Protein AF-A0A2V6L489-F1 (afdb_monomer_lite)

Secondary structure (DSSP, 8-state):
-----------THHHHHHS--BTTB-EEEEEE-TTSSEEEEEEETTEEEEEESSSSTT---GGGSSSHHHHHHHHHHHHHHTT------HHHHHHHHHHHHHHHHHHHHHTT-

pLDDT: mean 86.76, std 10.8, range [41.97, 96.0]

Foldseek 3Di:
DDPDPPPVDPDCVVVCVVDPDDPPDWDWDWDQDPVRAIWIWIDDDPDIDIFHPDFQGPPDQPVVHSDLVVVLVVVVVVCVVVVHDRDDDPVSVVRNVVSVVSVVVSVVSVVND

Structure (mmCIF, N/CA/C/O backbone):
data_AF-A0A2V6L489-F1
#
_entry.id   AF-A0A2V6L489-F1
#
loop_
_atom_site.group_PDB
_atom_site.id
_atom_site.type_symbol
_atom_site.label_atom_id
_atom_site.label_alt_id
_atom_site.label_comp_id
_atom_site.label_asym_id
_atom_site.label_entity_id
_atom_site.label_seq_id
_atom_site.pdbx_PDB_ins_code
_atom_site.Cartn_x
_atom_site.Cartn_y
_atom_site.Cartn_z
_atom_site.occupancy
_atom_site.B_iso_or_equiv
_atom_site.auth_seq_id
_atom_site.auth_comp_id
_atom_site.auth_asym_id
_atom_site.auth_atom_id
_atom_site.pdbx_PDB_model_num
ATOM 1 N N . MET A 1 1 ? 26.965 -33.456 -6.866 1.00 41.97 1 MET A N 1
ATOM 2 C CA . MET A 1 1 ? 26.033 -32.510 -7.506 1.00 41.97 1 MET A CA 1
ATOM 3 C C . MET A 1 1 ? 24.924 -32.304 -6.496 1.00 41.97 1 MET A C 1
ATOM 5 O O . MET A 1 1 ? 24.099 -33.190 -6.341 1.00 41.97 1 MET A O 1
ATOM 9 N N . PHE A 1 2 ? 25.049 -31.273 -5.659 1.00 44.06 2 PHE A N 1
ATOM 10 C CA . PHE A 1 2 ? 24.060 -31.009 -4.620 1.00 44.06 2 PHE A CA 1
ATOM 11 C C . PHE A 1 2 ? 22.885 -30.309 -5.286 1.00 44.06 2 PHE A C 1
ATOM 13 O O . PHE A 1 2 ? 23.057 -29.241 -5.870 1.00 44.06 2 PHE A O 1
ATOM 20 N N . ASP A 1 3 ? 21.744 -30.982 -5.261 1.00 52.91 3 ASP A N 1
ATOM 21 C CA . ASP A 1 3 ? 20.451 -30.428 -5.623 1.00 52.91 3 ASP A CA 1
ATOM 22 C C . ASP A 1 3 ? 20.146 -29.343 -4.585 1.00 52.91 3 ASP A C 1
ATOM 24 O O . ASP A 1 3 ? 19.854 -29.636 -3.423 1.00 52.91 3 ASP A O 1
ATOM 28 N N . VAL A 1 4 ? 20.397 -28.086 -4.954 1.00 59.91 4 VAL A N 1
ATOM 29 C CA . VAL A 1 4 ? 20.064 -26.942 -4.107 1.00 59.91 4 VAL A CA 1
ATOM 30 C C . VAL A 1 4 ? 18.542 -26.853 -4.162 1.00 59.91 4 VAL A C 1
ATOM 32 O O . VAL A 1 4 ? 18.011 -26.657 -5.258 1.00 59.91 4 VAL A O 1
ATOM 35 N N . PRO A 1 5 ? 17.819 -27.025 -3.038 1.00 55.78 5 PRO A N 1
ATOM 36 C CA . PRO A 1 5 ? 16.384 -26.777 -3.036 1.00 55.78 5 PRO A CA 1
ATOM 37 C C . PRO A 1 5 ? 16.172 -25.376 -3.602 1.00 55.78 5 PRO A C 1
ATOM 39 O O . PRO A 1 5 ? 16.963 -24.487 -3.296 1.00 55.78 5 PRO A O 1
ATOM 42 N N . SER A 1 6 ? 15.167 -25.181 -4.460 1.00 60.91 6 SER A N 1
ATOM 43 C CA . SER A 1 6 ? 14.843 -23.864 -5.009 1.00 60.91 6 SER A CA 1
ATOM 44 C C . SER A 1 6 ? 14.409 -22.943 -3.867 1.00 60.91 6 SER A C 1
ATOM 46 O O . SER A 1 6 ? 13.222 -22.758 -3.597 1.00 60.91 6 SER A O 1
ATOM 48 N N . GLU A 1 7 ? 15.379 -22.420 -3.131 1.00 59.41 7 GLU A N 1
ATOM 49 C CA . GLU A 1 7 ? 15.183 -21.376 -2.158 1.00 59.41 7 GLU A CA 1
ATOM 50 C C . GLU A 1 7 ? 14.684 -20.203 -2.988 1.00 59.41 7 GLU A C 1
ATOM 52 O O . GLU A 1 7 ? 15.381 -19.710 -3.879 1.00 59.41 7 GLU A O 1
ATOM 57 N N . MET A 1 8 ? 13.415 -19.850 -2.795 1.00 62.50 8 MET A N 1
ATOM 58 C CA . MET A 1 8 ? 12.806 -18.690 -3.428 1.00 62.50 8 MET A CA 1
ATOM 59 C C . MET A 1 8 ? 13.573 -17.470 -2.930 1.00 62.50 8 MET A C 1
ATOM 61 O O . MET A 1 8 ? 13.268 -16.912 -1.878 1.00 62.50 8 MET A O 1
ATOM 65 N N . SER A 1 9 ? 14.631 -17.119 -3.658 1.00 74.38 9 SER A N 1
ATOM 66 C CA . SER A 1 9 ? 15.479 -15.990 -3.331 1.00 74.3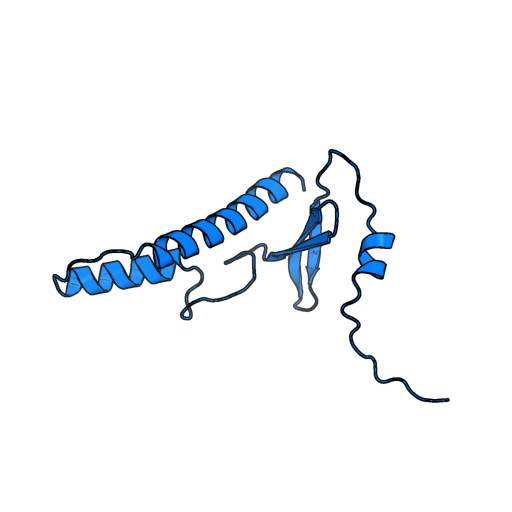8 9 SER A CA 1
ATOM 67 C C . SER A 1 9 ? 14.624 -14.734 -3.381 1.00 74.38 9 SER A C 1
ATOM 69 O O . SER A 1 9 ? 14.041 -14.407 -4.414 1.00 74.38 9 SER A O 1
ATOM 71 N N . LEU A 1 10 ? 14.553 -14.026 -2.256 1.00 78.56 10 LEU A N 1
ATOM 72 C CA . LEU A 1 10 ? 13.917 -12.712 -2.162 1.00 78.56 10 LEU A CA 1
ATOM 73 C C . LEU A 1 10 ? 14.822 -11.604 -2.736 1.00 78.56 10 LEU A C 1
ATOM 75 O O . LEU A 1 10 ? 14.553 -10.421 -2.534 1.00 78.56 10 LEU A O 1
ATOM 79 N N . ASP A 1 11 ? 15.909 -11.977 -3.424 1.00 82.69 11 ASP A N 1
ATOM 80 C CA . ASP A 1 11 ? 16.811 -11.037 -4.073 1.00 82.69 11 ASP A CA 1
ATOM 81 C C . ASP A 1 11 ? 16.115 -10.334 -5.247 1.00 82.69 11 ASP A C 1
ATOM 83 O O . ASP A 1 11 ? 15.793 -10.925 -6.281 1.00 82.69 11 ASP A O 1
ATOM 87 N N . LEU A 1 12 ? 15.923 -9.026 -5.091 1.00 83.38 12 LEU A N 1
ATOM 88 C CA . LEU A 1 12 ? 15.337 -8.161 -6.106 1.00 83.38 12 LEU A CA 1
ATOM 89 C C . LEU A 1 12 ? 16.316 -7.837 -7.249 1.00 83.38 12 LEU A C 1
ATOM 91 O O . LEU A 1 12 ? 15.896 -7.267 -8.253 1.00 83.38 12 LEU A O 1
ATOM 95 N N . ASN A 1 13 ? 17.601 -8.195 -7.160 1.00 83.56 13 ASN A N 1
ATOM 96 C CA . ASN A 1 13 ? 18.598 -7.860 -8.183 1.00 83.56 13 ASN A CA 1
ATOM 97 C C . ASN A 1 13 ? 18.201 -8.311 -9.590 1.00 83.56 13 ASN A C 1
ATOM 99 O O . ASN A 1 13 ? 18.473 -7.592 -10.549 1.00 83.56 13 ASN A O 1
ATOM 103 N N . THR A 1 14 ? 17.554 -9.470 -9.731 1.00 83.94 14 THR A N 1
ATOM 104 C CA . THR A 1 14 ? 17.111 -9.972 -11.040 1.00 83.94 14 THR A CA 1
ATOM 105 C C . THR A 1 14 ? 16.097 -9.017 -11.672 1.00 83.94 14 THR A C 1
ATOM 107 O O . THR A 1 14 ? 16.329 -8.508 -12.765 1.00 83.94 14 THR A O 1
ATOM 110 N N . ILE A 1 15 ? 15.025 -8.669 -10.949 1.00 84.75 15 ILE A N 1
ATOM 111 C CA . ILE A 1 15 ? 13.996 -7.757 -11.470 1.00 84.75 15 ILE A CA 1
ATOM 112 C C . ILE A 1 15 ? 14.522 -6.327 -11.650 1.00 84.75 15 ILE A C 1
ATOM 114 O O . ILE A 1 15 ? 14.121 -5.641 -12.586 1.00 84.75 15 ILE A O 1
ATOM 118 N N . LEU A 1 16 ? 15.438 -5.871 -10.790 1.00 84.88 16 LEU A N 1
ATOM 119 C CA . LEU A 1 16 ? 16.017 -4.527 -10.877 1.00 84.88 16 LEU A CA 1
ATOM 120 C C . LEU A 1 16 ? 16.985 -4.375 -12.060 1.00 84.88 16 LEU A C 1
ATOM 122 O O . LEU A 1 16 ? 17.062 -3.284 -12.625 1.00 84.88 16 LEU A O 1
ATOM 126 N N . LYS A 1 17 ? 17.703 -5.442 -12.440 1.00 83.62 17 LYS A N 1
ATOM 127 C CA . LYS A 1 17 ? 18.555 -5.470 -13.641 1.00 83.62 17 LYS A CA 1
ATOM 128 C C . LYS A 1 17 ? 17.726 -5.456 -14.918 1.00 83.62 17 LYS A C 1
ATOM 130 O O . LYS A 1 17 ? 18.030 -4.687 -15.826 1.00 83.62 17 LYS A O 1
ATOM 135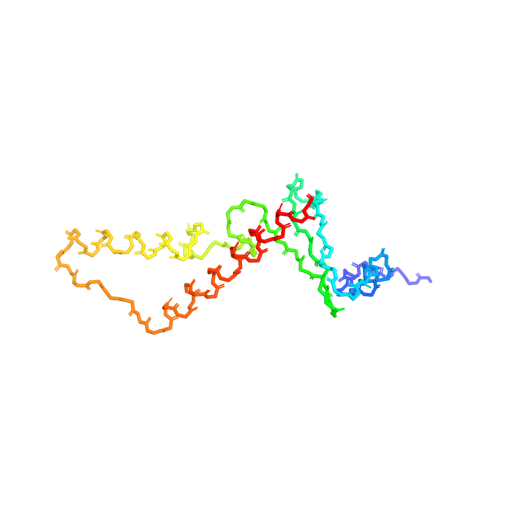 N N . ASP A 1 18 ? 16.667 -6.259 -14.958 1.00 84.44 18 ASP A N 1
ATOM 136 C CA . ASP A 1 18 ? 15.789 -6.354 -16.127 1.00 84.44 18 ASP A CA 1
ATOM 137 C C . ASP A 1 18 ? 14.885 -5.121 -16.276 1.00 84.44 18 ASP A C 1
ATOM 139 O O . ASP A 1 18 ? 14.396 -4.826 -17.369 1.00 84.44 18 ASP A O 1
ATOM 143 N N . TRP A 1 19 ? 14.671 -4.372 -15.188 1.00 84.56 19 TRP A N 1
ATOM 144 C CA . TRP A 1 19 ? 13.856 -3.162 -15.175 1.00 84.56 19 TRP A CA 1
ATOM 145 C C . TRP A 1 19 ? 14.624 -1.942 -14.637 1.00 84.56 19 TRP A C 1
ATOM 147 O O . TRP A 1 19 ? 14.466 -1.548 -13.470 1.00 84.56 19 TRP A O 1
ATOM 157 N N . PRO A 1 20 ? 15.452 -1.301 -15.485 1.00 79.44 20 PRO A N 1
ATOM 158 C CA . PRO A 1 20 ? 16.229 -0.139 -15.084 1.00 79.44 20 PRO A CA 1
ATOM 159 C C . PRO A 1 20 ? 15.321 1.052 -14.754 1.00 79.44 20 PRO A C 1
ATOM 161 O O . PRO A 1 20 ? 14.344 1.338 -15.459 1.00 79.44 20 PRO A O 1
ATOM 164 N N . HIS A 1 21 ? 15.673 1.742 -13.669 1.00 78.12 21 HIS A N 1
ATOM 165 C CA . HIS A 1 21 ? 15.035 2.985 -13.250 1.00 78.12 21 HIS A CA 1
ATOM 166 C C . HIS A 1 21 ? 15.474 4.142 -14.159 1.00 78.12 21 HIS A C 1
ATOM 168 O O . HIS A 1 21 ? 16.647 4.240 -14.515 1.00 78.12 21 HIS A O 1
ATOM 174 N N . GLU A 1 22 ? 14.536 5.020 -14.516 1.00 75.81 22 GLU A N 1
ATOM 175 C CA . GLU A 1 22 ? 14.803 6.242 -15.275 1.00 75.81 22 GLU A CA 1
ATOM 176 C C . GLU A 1 22 ? 14.546 7.450 -14.378 1.00 75.81 22 GLU A C 1
ATOM 178 O O . GLU A 1 22 ? 13.433 7.653 -13.896 1.00 75.81 22 GLU A O 1
ATOM 183 N N . ASN A 1 23 ? 15.588 8.253 -14.155 1.00 71.56 23 ASN A N 1
ATOM 184 C CA . ASN A 1 23 ? 15.495 9.433 -13.302 1.00 71.56 23 ASN A CA 1
ATOM 185 C C . ASN A 1 23 ? 14.394 10.376 -13.812 1.00 71.56 23 ASN A C 1
ATOM 187 O O . ASN A 1 23 ? 14.420 10.804 -14.966 1.00 71.56 23 ASN A O 1
ATOM 191 N N . GLY A 1 24 ? 13.446 10.717 -12.938 1.00 68.50 24 GLY A N 1
ATOM 192 C CA . GLY A 1 24 ? 12.348 11.640 -13.241 1.00 68.50 24 GLY A CA 1
ATOM 193 C C . GLY A 1 24 ? 11.100 10.999 -13.856 1.00 68.50 24 GLY A C 1
ATOM 194 O O . GLY A 1 24 ? 10.084 11.683 -13.962 1.00 68.50 24 GLY A O 1
ATOM 195 N N . HIS A 1 25 ? 11.131 9.705 -14.197 1.00 68.75 25 HIS A N 1
ATOM 196 C CA . HIS A 1 25 ? 9.975 8.989 -14.737 1.00 68.75 25 HIS A CA 1
ATOM 197 C C . HIS A 1 25 ? 9.659 7.741 -13.914 1.00 68.75 25 HIS A C 1
ATOM 199 O O . HIS A 1 25 ? 10.433 6.787 -13.830 1.00 68.75 25 HIS A O 1
ATOM 205 N N . VAL A 1 26 ? 8.466 7.732 -13.326 1.00 76.12 26 VAL A N 1
ATOM 206 C CA . VAL A 1 26 ? 7.946 6.566 -12.623 1.00 76.12 26 VAL A CA 1
ATOM 207 C C . VAL A 1 26 ? 7.450 5.566 -13.668 1.00 76.12 26 VAL A C 1
ATOM 209 O O . VAL A 1 26 ? 6.452 5.804 -14.342 1.00 76.12 26 VAL A O 1
ATOM 212 N N . LYS A 1 27 ? 8.148 4.435 -13.829 1.00 86.31 27 LYS A N 1
ATOM 213 C CA . LYS A 1 27 ? 7.693 3.382 -14.749 1.00 86.31 27 LYS A CA 1
ATOM 214 C C . LYS A 1 27 ? 6.605 2.551 -14.094 1.00 86.31 27 LYS A C 1
ATOM 216 O O . LYS A 1 27 ? 6.823 1.972 -13.028 1.00 86.31 27 LYS A O 1
ATOM 221 N N . VAL A 1 28 ? 5.473 2.434 -14.774 1.00 90.25 28 VAL A N 1
ATOM 222 C CA . VAL A 1 28 ? 4.346 1.604 -14.349 1.00 90.25 28 VAL A CA 1
ATOM 223 C C . VAL A 1 28 ? 4.091 0.531 -15.392 1.00 90.25 28 VAL A C 1
ATOM 225 O O . VAL A 1 28 ? 4.213 0.776 -16.588 1.00 90.25 28 VAL A O 1
ATOM 228 N N . ARG A 1 29 ? 3.737 -0.675 -14.949 1.00 91.25 29 ARG A N 1
ATOM 229 C CA . ARG A 1 29 ? 3.226 -1.722 -15.838 1.00 91.25 29 ARG A CA 1
ATOM 230 C C . ARG A 1 29 ? 2.173 -2.571 -15.147 1.00 91.25 29 ARG A C 1
ATOM 232 O O . ARG A 1 29 ? 2.181 -2.711 -13.924 1.00 91.25 29 ARG A O 1
ATOM 239 N N . LYS A 1 30 ? 1.314 -3.198 -15.945 1.00 92.31 30 LYS A N 1
ATOM 240 C CA . LYS A 1 30 ? 0.433 -4.278 -15.496 1.00 92.31 30 LYS A CA 1
ATOM 241 C C . LYS A 1 30 ? 1.072 -5.624 -15.815 1.00 92.31 30 LYS A C 1
ATOM 243 O O . LYS A 1 30 ? 1.648 -5.797 -16.886 1.00 92.31 30 LYS A O 1
ATOM 248 N N . ILE A 1 31 ? 0.975 -6.563 -14.884 1.00 92.81 31 ILE A N 1
ATOM 249 C CA . ILE A 1 31 ? 1.408 -7.950 -15.072 1.00 92.81 31 ILE A CA 1
ATOM 250 C C . ILE A 1 31 ? 0.303 -8.902 -14.626 1.00 92.81 31 ILE A C 1
ATOM 252 O O . ILE A 1 31 ? -0.535 -8.542 -13.801 1.00 92.81 31 ILE A O 1
ATOM 256 N N . THR A 1 32 ? 0.331 -10.136 -15.112 1.00 93.56 32 THR A N 1
ATOM 257 C CA . THR A 1 32 ? -0.465 -11.223 -14.536 1.00 93.56 32 THR A CA 1
ATOM 258 C C . THR A 1 32 ? 0.351 -11.889 -13.432 1.00 93.56 32 THR A C 1
ATOM 260 O O . THR A 1 32 ? 1.457 -12.368 -13.678 1.00 93.56 32 THR A O 1
ATOM 263 N N . GLY A 1 33 ? -0.167 -11.877 -12.204 1.00 89.06 33 GLY A N 1
ATOM 264 C CA . GLY A 1 33 ? 0.436 -12.555 -11.062 1.00 89.06 33 GLY A CA 1
ATOM 265 C C . GLY A 1 33 ? 0.341 -14.078 -11.169 1.00 89.06 33 GLY A C 1
ATOM 266 O O . GLY A 1 33 ? -0.385 -14.621 -12.001 1.00 89.06 33 GLY A O 1
ATOM 267 N N . LEU A 1 34 ? 1.046 -14.783 -10.281 1.00 88.50 34 LEU A N 1
ATOM 268 C CA . LEU A 1 34 ? 1.002 -16.253 -10.203 1.00 88.50 34 LEU A CA 1
ATOM 269 C C . LEU A 1 34 ? -0.391 -16.794 -9.841 1.00 88.50 34 LEU A C 1
ATOM 271 O O . LEU A 1 34 ? -0.705 -17.946 -10.114 1.00 88.50 34 LEU A O 1
ATOM 275 N N . ASP A 1 35 ? -1.230 -15.951 -9.245 1.00 88.00 35 ASP A N 1
ATOM 276 C CA . ASP A 1 35 ? -2.633 -16.220 -8.938 1.00 88.00 35 ASP A CA 1
ATOM 277 C C . ASP A 1 35 ? -3.579 -15.971 -10.130 1.00 88.00 35 ASP A C 1
ATOM 279 O O . ASP A 1 35 ? -4.798 -16.070 -9.982 1.00 88.00 35 ASP A O 1
ATOM 283 N N . GLY A 1 36 ? -3.037 -15.621 -11.302 1.00 89.56 36 GLY A N 1
ATOM 284 C CA . GLY A 1 36 ? -3.793 -15.325 -12.519 1.00 89.56 36 GLY A CA 1
ATOM 285 C C . GLY A 1 36 ? -4.476 -13.956 -12.519 1.00 89.56 36 GLY A C 1
ATOM 286 O O . GLY A 1 36 ? -5.195 -13.638 -13.465 1.00 89.56 36 GLY A O 1
ATOM 287 N N . ARG A 1 37 ? -4.273 -13.133 -11.482 1.00 90.25 37 ARG A N 1
ATOM 288 C CA . ARG A 1 37 ? -4.894 -11.806 -11.364 1.00 90.25 37 ARG A CA 1
ATOM 289 C C . ARG A 1 37 ? -3.960 -10.716 -11.861 1.00 90.25 37 ARG A C 1
ATOM 291 O O . ARG A 1 37 ? -2.741 -10.831 -11.749 1.00 90.25 37 ARG A O 1
ATOM 298 N N . GLU A 1 38 ? -4.526 -9.633 -12.381 1.00 93.12 38 GLU A N 1
ATOM 299 C CA . GLU A 1 38 ? -3.740 -8.456 -12.744 1.00 93.12 38 GLU A CA 1
ATOM 300 C C . GLU A 1 38 ? -3.152 -7.781 -11.498 1.00 93.12 38 GLU A C 1
ATOM 302 O O . GLU A 1 38 ? -3.858 -7.494 -10.528 1.00 93.12 38 GLU A O 1
ATOM 307 N N . LYS A 1 39 ? -1.851 -7.492 -11.551 1.00 94.25 39 LYS A N 1
ATOM 308 C CA . LYS A 1 39 ? -1.115 -6.710 -10.557 1.00 94.25 39 LYS A CA 1
ATOM 309 C C . LYS A 1 39 ? -0.536 -5.475 -11.225 1.00 94.25 39 LYS A C 1
ATOM 311 O O . LYS A 1 39 ? -0.123 -5.514 -12.386 1.00 94.25 39 LYS A O 1
ATOM 316 N N . LEU A 1 40 ? -0.467 -4.391 -10.471 1.00 93.62 40 LEU A N 1
ATOM 317 C CA . LEU A 1 40 ? 0.205 -3.170 -10.875 1.00 93.62 40 LEU A CA 1
ATOM 318 C C . LEU A 1 40 ? 1.613 -3.168 -10.290 1.00 93.62 40 LEU A C 1
ATOM 320 O O . LEU A 1 40 ? 1.775 -3.340 -9.085 1.00 93.62 40 LEU A O 1
ATOM 324 N N . GLN A 1 41 ? 2.625 -2.973 -1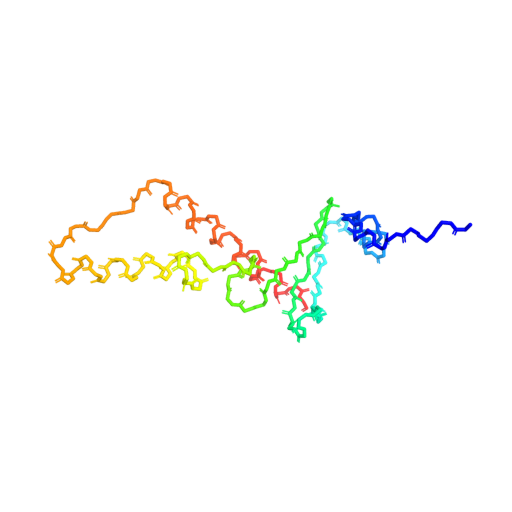1.124 1.00 93.00 41 GLN A N 1
ATOM 325 C CA . GLN A 1 41 ? 4.003 -2.818 -10.680 1.00 93.00 41 GLN A CA 1
ATOM 326 C C . GLN A 1 41 ? 4.497 -1.404 -10.958 1.00 93.00 41 GLN A C 1
ATOM 328 O O . GLN A 1 41 ? 4.241 -0.845 -12.024 1.00 93.00 41 GLN A O 1
ATOM 333 N N . LEU A 1 42 ? 5.245 -0.864 -10.002 1.00 90.12 42 LEU A N 1
ATOM 334 C CA . LEU A 1 42 ? 5.834 0.463 -10.022 1.00 90.12 42 LEU A CA 1
ATOM 335 C C . LEU A 1 42 ? 7.342 0.365 -9.825 1.00 90.12 42 LEU A C 1
ATOM 337 O O . LEU A 1 42 ? 7.785 -0.233 -8.845 1.00 90.12 42 LEU A O 1
ATOM 341 N N . ARG A 1 43 ? 8.132 1.002 -10.688 1.00 88.31 43 ARG A N 1
ATOM 342 C CA . ARG A 1 43 ? 9.565 1.190 -10.450 1.00 88.31 43 ARG A CA 1
ATOM 343 C C . ARG A 1 43 ? 9.789 2.507 -9.714 1.00 88.31 43 ARG A C 1
ATOM 345 O O . ARG A 1 43 ? 9.555 3.576 -10.271 1.00 88.31 43 ARG A O 1
ATOM 352 N N . VAL A 1 44 ? 10.285 2.410 -8.487 1.00 85.19 44 VAL A N 1
ATOM 353 C CA . VAL A 1 44 ? 10.778 3.540 -7.676 1.00 85.19 44 VAL A CA 1
ATOM 354 C C . VAL A 1 44 ? 12.302 3.490 -7.630 1.00 85.19 44 VAL A C 1
ATOM 356 O O . VAL A 1 44 ? 12.858 2.464 -7.988 1.00 85.19 44 VAL A O 1
ATOM 359 N N . ASP A 1 45 ? 13.001 4.536 -7.204 1.00 79.69 45 ASP A N 1
ATOM 360 C CA . ASP A 1 45 ? 14.464 4.675 -7.342 1.00 79.69 45 ASP A CA 1
ATOM 361 C C . ASP A 1 45 ? 15.247 3.410 -6.932 1.00 79.69 45 ASP A C 1
ATOM 363 O O . ASP A 1 45 ? 15.966 2.800 -7.731 1.00 79.69 45 ASP A O 1
ATOM 367 N N . LEU A 1 46 ? 15.019 2.925 -5.711 1.00 81.19 46 LEU A N 1
ATOM 368 C CA . LEU A 1 46 ? 15.754 1.795 -5.128 1.00 81.19 46 LEU A CA 1
ATOM 369 C C . LEU A 1 46 ? 14.960 0.483 -5.083 1.00 81.19 46 LEU A C 1
ATOM 371 O O . LEU A 1 46 ? 15.411 -0.482 -4.472 1.00 81.19 46 LEU A O 1
ATOM 375 N N . GLY A 1 47 ? 13.786 0.417 -5.711 1.00 86.06 47 GLY A N 1
ATOM 376 C CA . GLY A 1 47 ? 12.950 -0.773 -5.596 1.00 86.06 47 GLY A CA 1
ATOM 377 C C . GLY A 1 47 ? 11.820 -0.882 -6.604 1.00 86.06 47 GLY A C 1
ATOM 378 O O . GLY A 1 47 ? 11.681 -0.088 -7.536 1.00 86.06 47 GLY A O 1
ATOM 379 N N . VAL A 1 48 ? 10.999 -1.900 -6.386 1.00 88.94 48 VAL A N 1
ATOM 380 C CA . VAL A 1 48 ? 9.761 -2.140 -7.120 1.00 88.94 48 VAL A CA 1
ATOM 381 C C . VAL A 1 48 ? 8.636 -2.261 -6.102 1.00 88.94 48 VAL A C 1
ATOM 383 O O . VAL A 1 48 ? 8.768 -2.999 -5.129 1.00 88.94 48 VAL A O 1
ATOM 386 N N . LEU A 1 49 ? 7.535 -1.549 -6.325 1.00 90.00 49 LEU A N 1
ATOM 387 C CA . LEU A 1 49 ? 6.288 -1.782 -5.602 1.00 90.00 49 LEU A CA 1
ATOM 388 C C . LEU A 1 49 ? 5.381 -2.640 -6.472 1.00 90.00 49 LEU A C 1
ATOM 390 O O . LEU A 1 49 ? 5.267 -2.404 -7.673 1.00 90.00 49 LEU A O 1
ATOM 394 N N . GLN A 1 50 ? 4.717 -3.616 -5.867 1.00 92.62 50 GLN A N 1
ATOM 395 C CA . GLN A 1 50 ? 3.651 -4.373 -6.506 1.00 92.62 50 GLN A CA 1
ATOM 396 C C . GLN A 1 50 ? 2.374 -4.185 -5.699 1.00 92.62 50 GLN A C 1
ATOM 398 O O . GLN A 1 50 ? 2.398 -4.295 -4.477 1.00 92.62 50 GLN A O 1
ATOM 403 N N . MET A 1 51 ? 1.276 -3.904 -6.389 1.00 94.56 51 MET A N 1
ATOM 404 C CA . MET A 1 51 ? -0.028 -3.667 -5.791 1.00 94.56 51 MET A CA 1
ATOM 405 C C . MET A 1 51 ? -1.118 -4.462 -6.507 1.00 94.56 51 MET A C 1
ATOM 407 O O . MET A 1 51 ? -1.052 -4.695 -7.717 1.00 94.56 51 MET A O 1
ATOM 411 N N . GLU A 1 52 ? -2.161 -4.823 -5.772 1.00 94.62 52 GLU A N 1
ATOM 412 C CA . GLU A 1 52 ? -3.405 -5.332 -6.336 1.00 94.62 52 GLU A CA 1
ATOM 413 C C . GLU A 1 52 ? -4.131 -4.242 -7.125 1.00 94.62 52 GLU A C 1
ATOM 415 O O . GLU A 1 52 ? -4.237 -3.093 -6.685 1.00 94.62 52 GLU A O 1
ATOM 420 N N . VAL A 1 53 ? -4.699 -4.605 -8.275 1.00 91.62 53 VAL A N 1
ATOM 421 C CA . VAL A 1 53 ? -5.553 -3.694 -9.056 1.00 91.62 53 VAL A CA 1
ATOM 422 C C . VAL A 1 53 ? -6.931 -3.530 -8.402 1.00 91.62 53 VAL A C 1
ATOM 424 O O . VAL A 1 53 ? -7.543 -2.469 -8.501 1.00 91.62 53 VAL A O 1
ATOM 427 N N . THR A 1 54 ? -7.396 -4.552 -7.682 1.00 90.25 54 THR A N 1
ATOM 428 C CA . THR A 1 54 ? -8.713 -4.604 -7.029 1.00 90.25 54 THR A CA 1
ATOM 429 C C . THR A 1 54 ? -8.585 -4.713 -5.514 1.00 90.25 54 THR A C 1
ATOM 431 O O . THR A 1 54 ? -7.663 -5.363 -5.030 1.00 90.25 54 THR A O 1
ATOM 434 N N . GLY A 1 55 ? -9.527 -4.143 -4.760 1.00 90.44 55 GLY A N 1
ATOM 435 C CA . GLY A 1 55 ? -9.491 -4.161 -3.294 1.00 90.44 55 GLY A CA 1
ATOM 436 C C . GLY A 1 55 ? -8.365 -3.306 -2.719 1.00 90.44 55 GLY A C 1
ATOM 437 O O . GLY A 1 55 ? -7.974 -2.302 -3.328 1.00 90.44 55 GLY A O 1
ATOM 438 N N . ARG A 1 56 ? -7.825 -3.710 -1.565 1.00 92.62 56 ARG A N 1
ATOM 439 C CA . ARG A 1 56 ? -6.697 -3.030 -0.921 1.00 92.62 56 ARG A CA 1
ATOM 440 C C . ARG A 1 56 ? -5.397 -3.224 -1.716 1.00 92.62 56 ARG A C 1
ATOM 442 O O . ARG A 1 56 ? -5.105 -4.357 -2.093 1.00 92.62 56 ARG A O 1
ATOM 449 N N . PRO A 1 57 ? -4.607 -2.164 -1.980 1.00 92.69 57 PRO A N 1
ATOM 450 C CA . PRO A 1 57 ? -3.419 -2.259 -2.833 1.00 92.69 57 PRO A CA 1
ATOM 451 C C . PRO A 1 57 ? -2.349 -3.242 -2.346 1.00 92.69 57 PRO A C 1
ATOM 453 O O . PRO A 1 57 ? -1.702 -3.865 -3.175 1.00 92.69 57 PRO A O 1
ATOM 456 N N . ASP A 1 58 ? -2.174 -3.429 -1.039 1.00 91.88 58 ASP A N 1
ATOM 457 C CA . ASP A 1 58 ? -1.253 -4.431 -0.474 1.00 91.88 58 ASP A CA 1
ATOM 458 C C . ASP A 1 58 ? -1.822 -5.869 -0.456 1.00 91.88 58 ASP A C 1
ATOM 460 O O . ASP A 1 58 ? -1.148 -6.797 -0.010 1.00 91.88 58 ASP A O 1
ATOM 464 N N . GLY A 1 59 ? -3.060 -6.068 -0.921 1.00 90.50 59 GLY A N 1
ATOM 465 C CA . GLY A 1 59 ? -3.750 -7.359 -0.963 1.00 90.50 59 GLY A CA 1
ATOM 466 C C . GLY A 1 59 ? -4.227 -7.890 0.391 1.00 90.50 59 GLY A C 1
ATOM 467 O O . GLY A 1 59 ? -4.780 -8.992 0.452 1.00 90.50 59 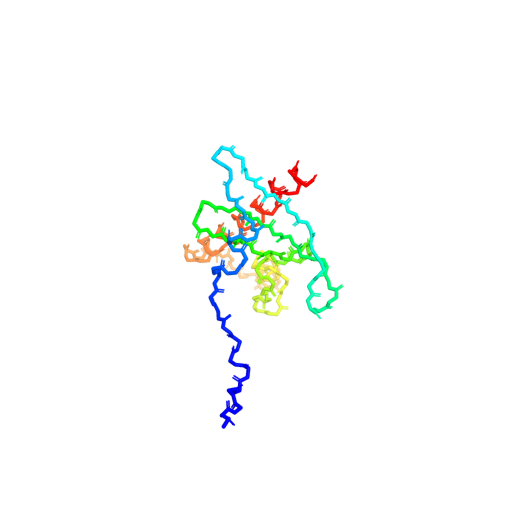GLY A O 1
ATOM 468 N N . GLN A 1 60 ? -4.054 -7.131 1.476 1.00 92.06 60 GLN A N 1
ATOM 469 C CA . GLN A 1 60 ? -4.505 -7.542 2.802 1.00 92.06 60 GLN A CA 1
ATOM 470 C C . GLN A 1 60 ? -6.010 -7.325 2.986 1.00 92.06 60 GLN A C 1
ATOM 472 O O . GLN A 1 60 ? -6.639 -6.504 2.321 1.00 92.06 60 GLN A O 1
ATOM 477 N N . ARG A 1 61 ? -6.600 -8.069 3.928 1.00 91.88 61 ARG A N 1
ATOM 478 C CA . ARG A 1 61 ? -8.019 -7.957 4.305 1.00 91.88 61 ARG A CA 1
ATOM 479 C C . ARG A 1 61 ? -8.136 -7.691 5.809 1.00 91.88 61 ARG A C 1
ATOM 481 O O . ARG A 1 61 ? -8.346 -8.637 6.577 1.00 91.88 61 ARG A O 1
ATOM 488 N N . PRO A 1 62 ? -7.933 -6.442 6.263 1.00 89.69 62 PRO A N 1
ATOM 489 C CA . PRO A 1 62 ? -7.949 -6.115 7.686 1.00 89.69 62 PRO A CA 1
ATOM 490 C C . PRO A 1 62 ? -9.325 -6.415 8.290 1.00 89.69 62 PRO A C 1
ATOM 492 O O . PRO A 1 62 ? -10.356 -6.056 7.723 1.00 89.69 62 PRO A O 1
ATOM 495 N N . HIS A 1 63 ? -9.361 -7.101 9.435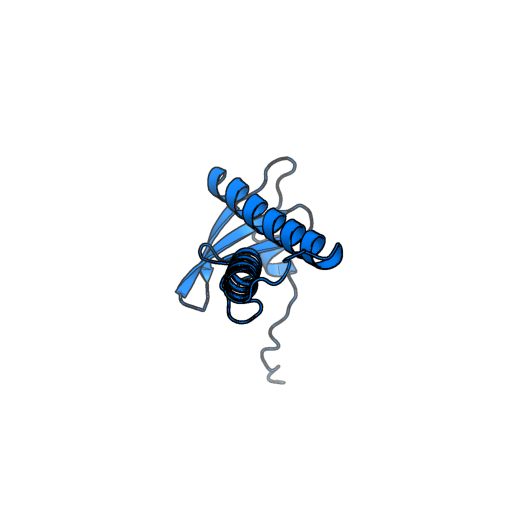 1.00 90.00 63 HIS A N 1
ATOM 496 C CA . HIS A 1 63 ? -10.606 -7.490 10.117 1.00 90.00 63 HIS A CA 1
ATOM 497 C C . HIS A 1 63 ? -11.634 -8.204 9.209 1.00 90.00 63 HIS A C 1
ATOM 499 O O . HIS A 1 63 ? -12.844 -8.025 9.373 1.00 90.00 63 HIS A O 1
ATOM 505 N N . ASN A 1 64 ? -11.167 -8.998 8.233 1.00 91.12 64 ASN A N 1
ATOM 506 C CA . ASN A 1 64 ? -11.996 -9.645 7.202 1.00 91.12 64 ASN A CA 1
ATOM 507 C C . ASN A 1 64 ? -12.851 -8.667 6.367 1.00 91.12 64 ASN A C 1
ATOM 509 O O . ASN A 1 64 ? -13.846 -9.069 5.758 1.00 91.12 64 ASN A O 1
ATOM 513 N N . CYS A 1 65 ? -12.479 -7.390 6.343 1.00 90.62 65 CYS A N 1
ATOM 514 C CA . CYS A 1 65 ? -13.049 -6.364 5.477 1.00 90.62 65 CYS A CA 1
ATOM 515 C C . CYS A 1 65 ? -12.097 -6.104 4.303 1.00 90.62 65 CYS A C 1
ATOM 517 O O . CYS A 1 65 ? -10.921 -6.472 4.345 1.00 90.62 65 CYS A O 1
ATOM 519 N N . GLU A 1 66 ? -12.607 -5.508 3.229 1.00 90.00 66 GLU A N 1
ATOM 520 C CA . GLU A 1 66 ? -11.787 -5.141 2.072 1.00 90.00 66 GLU A CA 1
ATOM 521 C C . GLU A 1 66 ? -10.831 -3.988 2.395 1.00 90.00 66 GLU A C 1
ATOM 523 O O . GLU A 1 66 ? -9.729 -3.947 1.866 1.00 90.00 66 GLU A O 1
ATOM 528 N N . SER A 1 67 ? -11.227 -3.078 3.285 1.00 93.62 67 SER A N 1
ATOM 529 C CA . SER A 1 67 ? -10.431 -1.924 3.715 1.00 93.62 67 SER A CA 1
ATOM 530 C C . SER A 1 67 ? -10.662 -1.600 5.191 1.00 93.62 67 SER A C 1
ATOM 532 O O . SER A 1 67 ? -11.664 -2.024 5.783 1.00 93.62 67 SER A O 1
ATOM 534 N N . LEU A 1 68 ? -9.760 -0.818 5.790 1.00 93.94 68 LEU A N 1
ATOM 535 C CA . LEU A 1 68 ? -9.973 -0.254 7.126 1.00 93.94 68 LEU A CA 1
ATOM 536 C C . LEU A 1 68 ? -11.157 0.712 7.120 1.00 93.94 68 LEU A C 1
ATOM 538 O O . LEU A 1 68 ? -11.940 0.720 8.069 1.00 93.94 68 LEU A O 1
ATOM 542 N N . LEU A 1 69 ? -11.343 1.473 6.035 1.00 93.81 69 LEU A N 1
ATOM 543 C CA . LEU A 1 69 ? -12.516 2.334 5.877 1.00 93.81 69 LEU A CA 1
ATOM 544 C C . LEU A 1 69 ? -13.821 1.538 6.018 1.00 93.81 69 LEU A C 1
ATOM 546 O O . LEU A 1 69 ? -14.700 1.930 6.786 1.00 93.81 69 LEU A O 1
ATOM 550 N N . GLU A 1 70 ? -13.937 0.403 5.326 1.00 94.44 70 GLU A N 1
ATOM 551 C CA . GLU A 1 70 ? -15.120 -0.456 5.418 1.00 94.44 70 GLU A CA 1
ATOM 552 C C . GLU A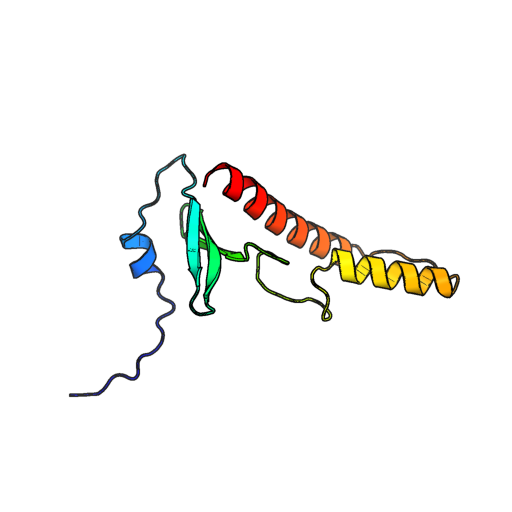 1 70 ? -15.316 -0.999 6.843 1.00 94.44 70 GLU A C 1
ATOM 554 O O . GLU A 1 70 ? -16.433 -1.000 7.372 1.00 94.44 70 GLU A O 1
ATOM 559 N N . TYR A 1 71 ? -14.233 -1.428 7.496 1.00 94.81 71 TYR A N 1
ATOM 560 C CA . TYR A 1 71 ? -14.275 -1.880 8.885 1.00 94.81 71 TYR A CA 1
ATOM 561 C C . TYR A 1 71 ? -14.821 -0.793 9.827 1.00 94.81 71 TYR A C 1
ATOM 563 O O . TYR A 1 71 ? -15.755 -1.046 10.598 1.00 94.81 71 TYR A O 1
ATOM 571 N N . HIS A 1 72 ? -14.307 0.433 9.722 1.00 94.44 72 HIS A N 1
ATOM 572 C CA . HIS A 1 72 ? -14.734 1.562 10.546 1.00 94.44 72 HIS A CA 1
ATOM 573 C C . HIS A 1 72 ? -16.169 2.009 10.239 1.00 94.44 72 HIS A C 1
ATOM 575 O O . HIS A 1 72 ? -16.928 2.291 11.167 1.00 94.44 72 HIS A O 1
ATOM 581 N N . GLN A 1 73 ? -16.599 1.983 8.974 1.00 94.06 73 GLN A N 1
ATOM 582 C CA . GLN A 1 73 ? -17.994 2.239 8.597 1.00 94.06 73 GLN A CA 1
ATOM 583 C C . GLN A 1 73 ? -18.948 1.220 9.232 1.00 94.06 73 GLN A C 1
ATOM 585 O O . GLN A 1 73 ? -19.956 1.596 9.833 1.00 94.06 73 GLN A O 1
ATOM 590 N N . ARG A 1 74 ? -18.614 -0.077 9.178 1.00 94.06 74 ARG A N 1
ATOM 591 C CA . ARG A 1 74 ? -19.409 -1.131 9.832 1.00 94.06 74 ARG A CA 1
ATOM 592 C C . ARG A 1 74 ? -19.467 -0.935 11.346 1.00 94.06 74 ARG A C 1
ATOM 594 O O . ARG A 1 74 ? -20.517 -1.156 11.952 1.00 94.06 74 ARG A O 1
ATOM 601 N N . ARG A 1 75 ? -18.357 -0.525 11.967 1.00 93.75 75 ARG A N 1
ATOM 602 C CA . ARG A 1 75 ? -18.288 -0.257 13.409 1.00 93.75 75 ARG A CA 1
ATOM 603 C C . ARG A 1 75 ? -19.139 0.958 13.798 1.00 93.75 75 ARG A C 1
ATOM 605 O O . ARG A 1 75 ? -19.879 0.868 14.774 1.00 93.75 75 ARG A O 1
ATOM 612 N N . ALA A 1 76 ? -19.128 2.020 12.993 1.00 93.00 76 ALA A N 1
ATOM 613 C CA . ALA A 1 76 ? -19.974 3.198 13.182 1.00 93.00 76 ALA A CA 1
ATOM 614 C C . ALA A 1 76 ? -21.473 2.868 13.068 1.00 93.00 76 ALA A C 1
ATOM 616 O O . ALA A 1 76 ? -22.255 3.269 13.926 1.00 93.00 76 ALA A O 1
ATOM 617 N N . VAL A 1 77 ? -21.875 2.065 12.073 1.00 93.38 77 VAL A N 1
ATOM 618 C CA . VAL A 1 77 ? -23.272 1.608 11.923 1.00 93.38 77 VAL A CA 1
ATOM 619 C C . VAL A 1 77 ? -23.730 0.796 13.140 1.00 93.38 77 VAL A C 1
ATOM 621 O O . VAL A 1 77 ? -24.842 0.985 13.634 1.00 93.38 77 VAL A O 1
ATOM 624 N N . ARG A 1 78 ? -22.872 -0.089 13.666 1.00 92.00 78 ARG A N 1
ATOM 625 C CA . ARG A 1 78 ? -23.179 -0.875 14.875 1.00 92.00 78 ARG A CA 1
ATOM 626 C C . ARG A 1 78 ? -23.313 -0.005 16.124 1.00 92.00 78 ARG A C 1
ATOM 628 O O . ARG A 1 78 ? -24.208 -0.267 16.921 1.00 92.00 78 ARG A O 1
ATOM 635 N N . ALA A 1 79 ? -22.449 0.996 16.288 1.00 91.69 79 ALA A N 1
ATOM 636 C CA . ALA A 1 79 ? -22.512 1.935 17.407 1.00 91.69 79 ALA A CA 1
ATOM 637 C C . ALA A 1 79 ? -23.785 2.795 17.343 1.00 91.69 79 ALA A C 1
ATOM 639 O O . ALA A 1 79 ? -24.510 2.897 18.330 1.00 91.69 79 ALA A O 1
ATOM 640 N N . ALA A 1 80 ? -24.135 3.299 16.154 1.00 89.88 80 ALA A N 1
ATOM 641 C CA . ALA A 1 80 ? -25.364 4.059 15.933 1.00 89.88 80 ALA A CA 1
ATOM 642 C C . ALA A 1 80 ? -26.624 3.248 16.283 1.00 89.88 80 ALA A C 1
ATOM 644 O O . ALA A 1 80 ? -27.531 3.766 16.927 1.00 89.88 80 ALA A O 1
ATOM 645 N N . GLY A 1 81 ? -26.662 1.955 15.935 1.00 90.25 81 GLY A N 1
ATOM 646 C CA . GLY A 1 81 ? -27.768 1.060 16.302 1.00 90.25 81 GLY A CA 1
ATOM 647 C C . GLY A 1 81 ? -27.904 0.794 17.808 1.00 90.25 81 GLY A C 1
ATOM 648 O O . GLY A 1 81 ? -28.958 0.348 18.253 1.00 90.25 81 GLY A O 1
ATOM 649 N N . LYS A 1 82 ? -26.856 1.070 18.591 1.00 91.12 82 LYS A N 1
ATOM 650 C CA . LYS A 1 82 ? -26.832 0.942 20.055 1.00 91.12 82 LYS A CA 1
ATOM 651 C C . LYS A 1 82 ? -26.886 2.289 20.783 1.00 91.12 82 LYS A C 1
ATOM 653 O O . LYS A 1 82 ? -26.818 2.305 22.008 1.00 91.12 82 LYS A O 1
ATOM 658 N N . SER A 1 83 ? -26.998 3.401 20.051 1.00 86.94 83 SER A N 1
ATOM 659 C CA . SER A 1 83 ? -26.866 4.762 20.592 1.00 86.94 83 SER A CA 1
ATOM 660 C C . SER A 1 83 ? -25.540 4.997 21.336 1.00 86.94 83 SER A C 1
ATOM 662 O O . SER A 1 83 ? -25.490 5.749 22.308 1.00 86.94 83 SER A O 1
ATOM 664 N N . GLU A 1 84 ? -24.465 4.345 20.890 1.00 89.12 84 GLU A N 1
ATOM 665 C CA . GLU A 1 84 ? -23.107 4.527 21.410 1.00 89.12 84 GLU A CA 1
ATOM 666 C C . GLU A 1 84 ? -22.369 5.608 20.603 1.00 89.12 84 GLU A C 1
ATOM 668 O O . GLU A 1 84 ? -22.514 5.697 19.381 1.00 89.12 84 GLU A O 1
ATOM 673 N N . ASP A 1 85 ? -21.554 6.421 21.282 1.00 86.31 85 ASP A N 1
ATOM 674 C CA . ASP A 1 85 ? -20.717 7.431 20.627 1.00 86.31 85 ASP A CA 1
ATOM 675 C C . ASP A 1 85 ? -19.547 6.750 19.897 1.00 86.31 85 ASP A C 1
ATOM 677 O O . ASP A 1 85 ? -18.807 5.955 20.482 1.00 86.31 85 ASP A O 1
ATOM 681 N N . TYR A 1 86 ? -19.384 7.047 18.608 1.00 91.06 86 TYR A N 1
ATOM 682 C CA . TYR A 1 86 ? -18.348 6.454 17.768 1.00 91.06 86 TYR A CA 1
ATOM 683 C C . TYR A 1 86 ? -17.241 7.464 17.494 1.00 91.06 86 TYR A C 1
ATOM 685 O O . TYR A 1 86 ? -17.456 8.480 16.831 1.00 91.06 86 TYR A O 1
ATOM 693 N N . LYS A 1 87 ? -16.030 7.153 17.956 1.00 92.69 87 LYS A N 1
ATOM 694 C CA . LYS A 1 87 ? -14.835 7.965 17.727 1.00 92.69 87 LYS A CA 1
ATOM 695 C C . LYS A 1 87 ? -13.682 7.089 17.263 1.00 92.69 87 LYS A C 1
ATOM 697 O O . LYS A 1 87 ? -13.574 5.931 17.662 1.00 92.69 87 LYS A O 1
ATOM 702 N N . LEU A 1 88 ? -12.854 7.664 16.399 1.00 93.94 88 LEU A N 1
ATOM 703 C CA . LEU A 1 88 ? -11.591 7.074 15.978 1.00 93.94 88 LEU A CA 1
ATOM 704 C C . LEU A 1 88 ? -10.493 7.511 16.941 1.00 93.94 88 LEU A C 1
ATOM 706 O O . LEU A 1 88 ? -10.458 8.679 17.347 1.00 93.94 88 LEU A O 1
ATOM 710 N N . THR A 1 89 ? -9.600 6.592 17.294 1.00 95.62 89 THR A N 1
ATOM 711 C CA . THR A 1 89 ? -8.376 6.960 18.013 1.00 95.62 89 THR A CA 1
ATOM 712 C C . THR A 1 89 ? -7.356 7.584 17.050 1.00 95.62 89 THR A C 1
ATOM 714 O O . THR A 1 89 ? -7.469 7.417 15.830 1.00 95.62 89 THR A O 1
ATOM 717 N N . PRO A 1 90 ? -6.347 8.317 17.554 1.00 95.81 90 PRO A N 1
ATOM 718 C CA . PRO A 1 90 ? -5.263 8.832 16.717 1.00 95.81 90 PRO A CA 1
ATOM 719 C C . PRO A 1 90 ? -4.546 7.739 15.912 1.00 95.81 90 PRO A C 1
ATOM 721 O O . PRO A 1 90 ? -4.186 7.965 14.758 1.00 95.81 90 PRO A O 1
ATOM 724 N N . GLU A 1 91 ? -4.380 6.551 16.493 1.00 95.94 91 GLU A N 1
ATOM 725 C CA . GLU A 1 91 ? -3.756 5.395 15.847 1.00 95.94 91 GLU A CA 1
ATOM 726 C C . GLU A 1 91 ? -4.609 4.895 14.676 1.00 95.94 91 GLU A C 1
ATOM 728 O O . GLU A 1 91 ? -4.099 4.726 13.573 1.00 95.94 91 GLU A O 1
ATOM 733 N N . GLU A 1 92 ? -5.923 4.759 14.869 1.00 94.88 92 GLU A N 1
ATOM 734 C CA . GLU A 1 92 ? -6.852 4.347 13.807 1.00 94.88 92 GLU A CA 1
ATOM 735 C C . GLU A 1 92 ? -6.905 5.370 12.661 1.00 94.88 92 GLU A C 1
ATOM 737 O O . GLU A 1 92 ? -6.958 5.009 11.484 1.00 94.88 92 GLU A O 1
ATOM 742 N N . CYS A 1 93 ? -6.834 6.664 12.988 1.00 95.75 93 CYS A N 1
ATOM 743 C CA . CYS A 1 93 ? -6.703 7.726 11.992 1.00 95.75 93 CYS A CA 1
ATOM 744 C C . CYS A 1 93 ? -5.399 7.604 11.191 1.00 95.75 93 CYS A C 1
ATOM 746 O O . CYS A 1 93 ? -5.410 7.797 9.973 1.00 95.75 93 CYS A O 1
ATOM 748 N N . ALA A 1 94 ? -4.284 7.277 11.851 1.00 96.00 94 ALA A N 1
ATOM 749 C CA . ALA A 1 94 ? -3.005 7.072 11.183 1.00 96.00 94 ALA A CA 1
ATOM 750 C C . ALA A 1 94 ? -3.046 5.847 10.258 1.00 96.00 94 ALA A C 1
ATOM 752 O O . ALA A 1 94 ? -2.591 5.930 9.118 1.00 96.00 94 ALA A O 1
ATOM 753 N N . GLU A 1 95 ? -3.643 4.737 10.693 1.00 94.94 95 GLU A N 1
ATOM 754 C CA . GLU A 1 95 ? -3.806 3.538 9.864 1.00 94.94 95 GLU A CA 1
ATOM 755 C C . GLU A 1 95 ? -4.668 3.807 8.620 1.00 94.94 95 GLU A C 1
ATOM 757 O O . GLU A 1 95 ? -4.289 3.425 7.509 1.00 94.94 95 GLU A O 1
ATOM 762 N N . LEU A 1 96 ? -5.781 4.532 8.777 1.00 95.31 96 LEU A N 1
ATOM 763 C CA . LEU A 1 96 ? -6.622 4.980 7.661 1.00 95.31 96 LEU A CA 1
ATOM 764 C C . LEU A 1 96 ? -5.860 5.889 6.691 1.00 95.31 96 LEU A C 1
ATOM 766 O O . LEU A 1 96 ? -6.005 5.762 5.475 1.00 95.31 96 LEU A O 1
ATOM 770 N N . GLN A 1 97 ? -5.029 6.796 7.209 1.00 95.81 97 GLN A N 1
ATOM 771 C CA . GLN A 1 97 ? -4.197 7.662 6.377 1.00 95.81 97 GLN A CA 1
ATOM 772 C C . GLN A 1 97 ? -3.167 6.853 5.580 1.00 95.81 97 GLN A C 1
ATOM 774 O O . GLN A 1 97 ? -3.003 7.090 4.382 1.00 95.81 97 GLN A O 1
ATOM 779 N N . GLN A 1 98 ? -2.500 5.887 6.218 1.00 94.56 98 GLN A N 1
ATOM 780 C CA . GLN A 1 98 ? -1.544 5.002 5.550 1.00 94.56 98 GLN A CA 1
ATOM 781 C C . GLN A 1 98 ? -2.221 4.181 4.449 1.00 94.56 98 GLN A C 1
ATOM 783 O O . GLN A 1 98 ? -1.711 4.121 3.331 1.00 94.56 98 GLN A O 1
ATOM 788 N N . GLU A 1 99 ? -3.398 3.611 4.721 1.00 95.12 99 GLU A N 1
ATOM 789 C CA . GLU A 1 99 ? -4.202 2.931 3.702 1.00 95.12 99 GLU A CA 1
ATOM 790 C C . GLU A 1 99 ? -4.551 3.886 2.546 1.00 95.12 99 GLU A C 1
ATOM 792 O O . GLU A 1 99 ? -4.351 3.545 1.379 1.00 95.12 99 GLU A O 1
ATOM 797 N N . GLY A 1 100 ? -4.981 5.115 2.848 1.00 94.50 100 GLY A N 1
ATOM 798 C CA . GLY A 1 100 ? -5.280 6.142 1.848 1.00 94.50 100 GLY A CA 1
ATOM 799 C C . GLY A 1 100 ? -4.098 6.469 0.929 1.00 94.50 100 GLY A C 1
ATOM 800 O O . GLY A 1 100 ? -4.281 6.602 -0.283 1.00 94.50 100 GLY A O 1
ATOM 801 N N . ILE A 1 101 ? -2.877 6.525 1.469 1.00 93.69 101 ILE A N 1
ATOM 802 C CA . ILE A 1 101 ? -1.648 6.728 0.684 1.00 93.69 101 ILE A CA 1
ATOM 803 C C . ILE A 1 101 ? -1.427 5.573 -0.299 1.00 93.69 101 ILE A C 1
ATOM 805 O O . ILE A 1 101 ? -1.083 5.815 -1.458 1.00 93.69 101 ILE A O 1
ATOM 809 N N . GLN A 1 102 ? -1.680 4.324 0.106 1.00 92.69 102 GLN A N 1
ATOM 810 C CA . GLN A 1 102 ? -1.570 3.180 -0.805 1.00 92.69 102 GLN A CA 1
ATOM 811 C C . GLN A 1 102 ? -2.549 3.305 -1.982 1.00 92.69 102 GLN A C 1
ATOM 813 O O . GLN A 1 102 ? -2.166 3.123 -3.141 1.00 92.69 102 GLN A O 1
ATOM 818 N N . TYR A 1 103 ? -3.812 3.651 -1.702 1.00 93.88 103 TYR A N 1
ATOM 819 C CA . TYR A 1 103 ? -4.816 3.866 -2.749 1.00 93.88 103 TYR A CA 1
ATOM 820 C C . TYR A 1 103 ? -4.421 5.019 -3.676 1.00 93.88 103 TYR A C 1
ATOM 822 O O . TYR A 1 103 ? -4.590 4.910 -4.892 1.00 93.88 103 TYR A O 1
ATOM 830 N N . TYR A 1 104 ? -3.847 6.088 -3.123 1.00 92.12 104 TYR A N 1
ATOM 831 C CA . TYR A 1 104 ? -3.353 7.224 -3.893 1.00 92.12 104 TYR A CA 1
ATOM 832 C C . TYR A 1 104 ? -2.187 6.844 -4.815 1.00 92.12 104 TYR A C 1
ATOM 834 O O . TYR A 1 104 ? -2.201 7.192 -5.996 1.00 92.12 104 TYR A O 1
ATOM 842 N N . HIS A 1 105 ? -1.216 6.065 -4.330 1.00 90.00 105 HIS A N 1
ATOM 843 C CA . HIS A 1 105 ? -0.129 5.555 -5.168 1.00 90.00 105 HIS A CA 1
ATOM 844 C C . HIS A 1 105 ? -0.647 4.689 -6.313 1.00 90.00 105 HIS A C 1
ATOM 846 O O . HIS A 1 105 ? -0.198 4.859 -7.450 1.00 90.00 105 HIS A O 1
ATOM 852 N N . ARG A 1 106 ? -1.621 3.808 -6.054 1.00 92.81 106 ARG A N 1
ATOM 853 C CA . ARG A 1 106 ? -2.261 3.021 -7.114 1.00 92.81 106 ARG A CA 1
ATOM 854 C C . ARG A 1 106 ? -2.973 3.915 -8.124 1.00 92.81 106 ARG A C 1
ATOM 856 O O . ARG A 1 106 ? -2.781 3.731 -9.322 1.00 92.81 106 ARG A O 1
ATOM 863 N N . TYR A 1 107 ? -3.752 4.888 -7.652 1.00 91.44 107 TYR A N 1
ATOM 864 C CA . TYR A 1 107 ? -4.448 5.856 -8.499 1.00 91.44 107 TYR A CA 1
ATOM 865 C C . TYR A 1 107 ? -3.470 6.588 -9.424 1.00 91.44 107 TYR A C 1
ATOM 867 O O . TYR A 1 107 ? -3.626 6.508 -10.637 1.00 91.44 107 TYR A O 1
ATOM 875 N N . LEU A 1 108 ? -2.415 7.204 -8.880 1.00 88.62 108 LEU A N 1
ATOM 876 C CA . LEU A 1 108 ? -1.393 7.901 -9.671 1.00 88.62 108 LEU A CA 1
ATOM 877 C C . LEU A 1 108 ? -0.673 6.983 -10.660 1.00 88.62 108 LEU A C 1
ATOM 879 O O . LEU A 1 108 ? -0.352 7.396 -11.773 1.00 88.62 108 LEU A O 1
ATOM 883 N N . SER A 1 109 ? -0.406 5.745 -10.251 1.00 88.50 109 SER A N 1
ATOM 884 C CA . SER A 1 109 ? 0.258 4.764 -11.105 1.00 88.50 109 SER A CA 1
ATOM 885 C C . SER A 1 109 ? -0.619 4.411 -12.311 1.00 88.50 109 SER A C 1
ATOM 887 O O . SER A 1 109 ? -0.114 4.302 -13.420 1.00 88.50 109 SER A O 1
ATOM 889 N N . LEU A 1 110 ? -1.939 4.309 -12.134 1.00 88.31 110 LEU A N 1
ATOM 890 C CA . LEU A 1 110 ? -2.872 3.987 -13.219 1.00 88.31 110 LEU A CA 1
ATOM 891 C C . LEU A 1 110 ? -2.991 5.082 -14.296 1.00 88.31 110 LEU A C 1
ATOM 893 O O . LEU A 1 110 ? -3.370 4.746 -15.412 1.00 88.31 110 LEU A O 1
ATOM 897 N N . PHE A 1 111 ? -2.641 6.345 -14.016 1.00 86.12 111 PHE A N 1
ATOM 898 C CA . PHE A 1 111 ? -2.543 7.394 -15.055 1.00 86.12 111 PHE A CA 1
ATOM 899 C C . PHE A 1 111 ? -1.288 7.287 -15.919 1.00 86.12 111 PHE A C 1
ATOM 901 O O . PHE A 1 111 ? -1.203 7.944 -16.952 1.00 86.12 111 PHE A O 1
ATOM 908 N N . GLN A 1 112 ? -0.302 6.518 -15.464 1.00 80.88 112 GLN A N 1
ATOM 909 C CA . GLN A 1 112 ? 0.998 6.366 -16.111 1.00 80.88 112 GLN A CA 1
ATOM 910 C C . GLN A 1 112 ? 1.155 4.997 -16.794 1.00 80.88 112 GLN A C 1
ATOM 912 O O . GLN A 1 112 ? 2.247 4.689 -17.270 1.00 80.88 112 GLN A O 1
ATOM 917 N N . VAL A 1 113 ? 0.094 4.176 -16.802 1.00 75.75 113 VAL A N 1
ATOM 918 C CA . VAL A 1 113 ? 0.027 2.900 -17.540 1.00 75.75 113 VAL A CA 1
ATOM 919 C C . VAL A 1 113 ? -0.255 3.149 -19.013 1.00 75.75 113 VAL A C 1
ATOM 921 O O . VAL A 1 113 ? -1.152 3.969 -19.304 1.00 75.75 113 VAL A O 1
#

Sequence (113 aa):
MFDVPSEMSLDLNTILKDWPHENGHVKVRKITGLDGREKLQLRVDLGVLQMEVTGRPDGQRPHNCESLLEYHQRRAVRAAGKSEDYKLTPEECAELQQEGIQYYHRYLSLFQV

Radius of gyration: 19.1 Å; chains: 1; bounding box: 54×44×39 Å